Protein AF-A0A167SL82-F1 (afdb_monomer_lite)

pLDDT: mean 79.5, std 15.16, range [35.47, 93.5]

Foldseek 3Di:
DPPDPQPDPQAQPWWWFFWDQDAQDDTDTDTDGAHDEDVQKDKDFQPDADDDVVQVCLRHDCVVVVPDDGRDGPDPPWRRRIRITIDRPVPDDDDPPPADSHNVNPPPVVVVVVVVVVD

InterPro domains:
  IPR011032 GroES-like superfamily [SSF50129] (26-116)

Structure (mmCIF, N/CA/C/O backbone):
data_AF-A0A167SL82-F1
#
_entry.id   AF-A0A167SL82-F1
#
loop_
_atom_site.group_PDB
_atom_site.id
_atom_site.type_symbol
_atom_site.label_atom_id
_atom_site.label_alt_id
_atom_site.label_comp_id
_atom_site.label_asym_id
_atom_site.label_entity_id
_atom_site.label_seq_id
_atom_site.pdbx_PDB_ins_code
_atom_site.Cartn_x
_atom_site.Cartn_y
_atom_site.Cartn_z
_atom_site.occupancy
_atom_site.B_iso_or_equiv
_atom_site.auth_seq_id
_atom_site.auth_comp_id
_atom_site.auth_asym_id
_atom_site.auth_atom_id
_atom_site.pdbx_PDB_model_num
ATOM 1 N N . MET A 1 1 ? -11.831 7.839 14.068 1.00 40.84 1 MET A N 1
ATOM 2 C CA . MET A 1 1 ? -12.295 6.814 13.109 1.00 40.84 1 MET A CA 1
ATOM 3 C C . MET A 1 1 ? -13.784 7.015 12.869 1.00 40.84 1 MET A C 1
ATOM 5 O O . MET A 1 1 ? -14.571 6.734 13.765 1.00 40.84 1 MET A O 1
ATOM 9 N N . MET A 1 2 ? -14.168 7.573 11.719 1.00 35.47 2 MET A N 1
ATOM 10 C CA . MET A 1 2 ? -15.570 7.578 11.292 1.00 35.47 2 MET A CA 1
ATOM 11 C C . MET A 1 2 ? -15.839 6.225 10.628 1.00 35.47 2 MET A C 1
ATOM 13 O O . MET A 1 2 ? -15.622 6.054 9.434 1.00 35.47 2 MET A O 1
ATOM 17 N N . PHE A 1 3 ? -16.258 5.240 11.422 1.00 41.53 3 PHE A N 1
ATOM 18 C CA . PHE A 1 3 ? -17.000 4.116 10.864 1.00 41.53 3 PHE A CA 1
ATOM 19 C C . PHE A 1 3 ? -18.347 4.676 10.420 1.00 41.53 3 PHE A C 1
ATOM 21 O O . PHE A 1 3 ? -19.168 5.051 11.256 1.00 41.53 3 PHE A O 1
ATOM 28 N N . ARG A 1 4 ? -18.545 4.826 9.111 1.00 42.22 4 ARG A N 1
ATOM 29 C CA . ARG A 1 4 ? -19.889 5.029 8.574 1.00 42.22 4 ARG A CA 1
ATOM 30 C C . ARG A 1 4 ? -20.604 3.677 8.607 1.00 42.22 4 ARG A C 1
ATOM 32 O O . ARG A 1 4 ? -20.016 2.667 8.233 1.00 42.22 4 ARG A O 1
ATOM 39 N N . GLU A 1 5 ? -21.837 3.689 9.104 1.00 35.47 5 GLU A N 1
ATOM 40 C CA . GLU A 1 5 ? -22.782 2.563 9.111 1.00 35.47 5 GLU A CA 1
ATOM 41 C C . GLU A 1 5 ? -22.863 1.860 7.732 1.00 35.47 5 GLU A C 1
ATOM 43 O O . GLU A 1 5 ? -22.558 2.495 6.716 1.00 35.47 5 GLU A O 1
ATOM 48 N N . PRO A 1 6 ? -23.313 0.587 7.655 1.00 40.94 6 PRO A N 1
ATOM 49 C CA . PRO A 1 6 ? -23.188 -0.298 6.484 1.00 40.94 6 PRO A CA 1
ATOM 50 C C . PRO A 1 6 ? -24.046 0.075 5.260 1.00 40.94 6 PRO A C 1
ATOM 52 O O . PRO A 1 6 ? -24.288 -0.757 4.391 1.00 40.94 6 PRO A O 1
ATOM 55 N N . THR A 1 7 ? -24.507 1.317 5.156 1.00 43.34 7 THR A N 1
ATOM 56 C CA . THR A 1 7 ? -25.339 1.819 4.055 1.00 43.34 7 THR A CA 1
ATOM 57 C C . THR A 1 7 ? -24.510 2.600 3.026 1.00 43.34 7 THR A C 1
ATOM 59 O O . THR A 1 7 ? -25.018 3.528 2.397 1.00 43.34 7 THR A O 1
ATOM 62 N N . SER A 1 8 ? -23.212 2.305 2.865 1.00 49.47 8 SER A N 1
ATOM 63 C CA . S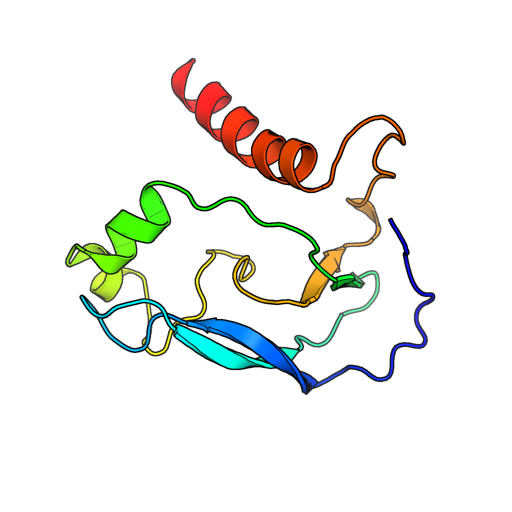ER A 1 8 ? -22.393 2.988 1.857 1.00 49.47 8 SER A CA 1
ATOM 64 C C . SER A 1 8 ? -22.651 2.390 0.475 1.00 49.47 8 SER A C 1
ATOM 66 O O . SER A 1 8 ? -22.189 1.293 0.175 1.00 49.47 8 SER A O 1
ATOM 68 N N . THR A 1 9 ? -23.328 3.138 -0.391 1.00 55.38 9 THR A N 1
ATOM 69 C CA . THR A 1 9 ? -23.564 2.818 -1.811 1.00 55.38 9 THR A CA 1
ATOM 70 C C . THR A 1 9 ? -22.291 2.808 -2.669 1.00 55.38 9 THR A C 1
ATOM 72 O O . THR A 1 9 ? -22.389 2.729 -3.884 1.00 55.38 9 THR A O 1
ATOM 75 N N . LEU A 1 10 ? -21.106 2.887 -2.054 1.00 59.62 10 LEU A N 1
ATOM 76 C CA . LEU A 1 10 ? -19.824 3.127 -2.717 1.00 59.62 10 LEU A CA 1
ATOM 77 C C . LEU A 1 10 ? -19.226 1.888 -3.393 1.00 59.62 10 LEU A C 1
ATOM 79 O O . LEU A 1 10 ? -18.020 1.837 -3.598 1.00 59.62 10 LEU A O 1
ATOM 83 N N . THR A 1 11 ? -20.007 0.849 -3.675 1.00 64.38 11 THR A N 1
ATOM 84 C CA . THR A 1 11 ? -19.506 -0.392 -4.283 1.00 64.38 11 THR A CA 1
ATOM 85 C C . THR A 1 11 ? -19.223 -0.187 -5.767 1.00 64.38 11 THR A C 1
ATOM 87 O O . THR A 1 11 ? -20.142 0.160 -6.503 1.00 64.38 11 THR A O 1
ATOM 90 N N . ASN A 1 12 ? -17.993 -0.467 -6.211 1.00 76.44 12 ASN A N 1
ATOM 91 C CA . ASN A 1 12 ? -17.494 -0.191 -7.566 1.00 76.44 12 ASN A CA 1
ATOM 92 C C . ASN A 1 12 ? -17.467 1.295 -7.966 1.00 76.44 12 ASN A C 1
ATOM 94 O O . ASN A 1 12 ? -17.307 1.604 -9.148 1.00 76.44 12 ASN A O 1
ATOM 98 N N . ASP A 1 13 ? -17.567 2.214 -7.008 1.00 85.62 13 ASP A N 1
ATOM 99 C CA . ASP A 1 13 ? -17.396 3.634 -7.292 1.00 85.62 13 ASP A CA 1
ATOM 100 C C . ASP A 1 13 ? -15.923 3.956 -7.596 1.00 85.62 13 ASP A C 1
ATOM 102 O O . ASP A 1 13 ? -15.014 3.320 -7.046 1.00 85.62 13 ASP A O 1
ATOM 106 N N . PRO A 1 14 ? -15.651 4.935 -8.476 1.00 88.81 14 PRO A N 1
ATOM 107 C CA . PRO A 1 14 ? -14.290 5.356 -8.764 1.00 88.81 14 PRO A CA 1
ATOM 108 C C . PRO A 1 14 ? -13.648 5.990 -7.524 1.00 88.81 14 PRO A C 1
ATOM 110 O O . PRO A 1 14 ? -14.204 6.896 -6.908 1.00 88.81 14 PRO A O 1
ATOM 113 N N . GLN A 1 15 ? -12.435 5.551 -7.203 1.00 89.56 15 GLN A N 1
ATOM 114 C CA . GLN A 1 15 ? -11.597 6.092 -6.134 1.00 89.56 15 GLN A CA 1
ATOM 115 C C . GLN A 1 15 ? -10.162 6.301 -6.611 1.00 89.56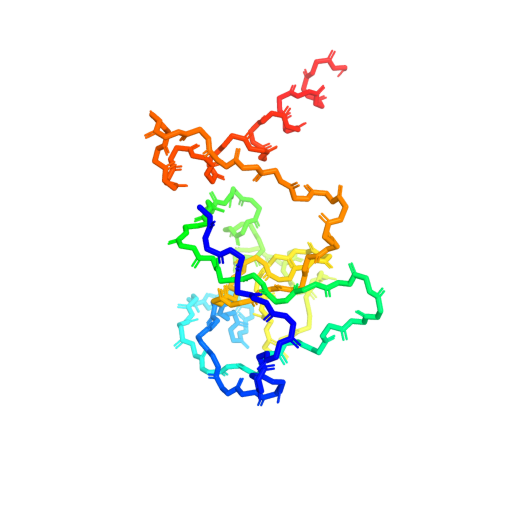 15 GLN A C 1
ATOM 117 O O . GLN A 1 15 ? -9.750 5.738 -7.624 1.00 89.56 15 GLN A O 1
ATOM 122 N N . ASN A 1 16 ? -9.375 7.078 -5.871 1.00 91.88 16 ASN A N 1
ATOM 123 C CA . ASN A 1 16 ? -7.954 7.221 -6.166 1.00 91.88 16 ASN A CA 1
ATOM 124 C C . ASN A 1 16 ? -7.165 5.995 -5.692 1.00 91.88 16 ASN A C 1
ATOM 126 O O . ASN A 1 16 ? -7.415 5.455 -4.612 1.00 91.88 16 ASN A O 1
ATOM 130 N N . ALA A 1 17 ? -6.178 5.583 -6.483 1.00 91.25 17 ALA A N 1
ATOM 131 C CA . ALA A 1 17 ? -5.222 4.553 -6.113 1.00 91.25 17 ALA A CA 1
ATOM 132 C C . ALA A 1 17 ? -3.808 4.890 -6.602 1.00 91.25 17 ALA A C 1
ATOM 134 O O . ALA A 1 17 ? -3.629 5.461 -7.678 1.00 91.25 17 ALA A O 1
ATOM 135 N N . LEU A 1 18 ? -2.807 4.493 -5.815 1.00 91.00 18 LEU A N 1
ATOM 136 C CA . LEU A 1 18 ? -1.401 4.484 -6.196 1.00 91.00 18 LEU A CA 1
ATOM 137 C C . LEU A 1 18 ? -1.126 3.271 -7.089 1.00 91.00 18 LEU A C 1
ATOM 139 O O . LEU A 1 18 ? -1.152 2.123 -6.633 1.00 91.00 18 LEU A O 1
ATOM 143 N N . ILE A 1 19 ? -0.869 3.545 -8.362 1.00 91.50 19 ILE A N 1
ATOM 144 C CA . ILE A 1 19 ? -0.681 2.546 -9.409 1.00 91.50 19 ILE A CA 1
ATOM 145 C C . ILE A 1 19 ? 0.761 2.595 -9.902 1.00 91.50 19 ILE A C 1
ATOM 147 O O . ILE A 1 19 ? 1.325 3.670 -10.104 1.00 91.50 19 ILE A O 1
ATOM 151 N N . LEU A 1 20 ? 1.338 1.421 -10.135 1.00 92.56 20 LEU A N 1
ATOM 152 C CA . LEU A 1 20 ? 2.544 1.233 -10.925 1.00 92.56 20 LEU A CA 1
ATOM 153 C C . LEU A 1 20 ? 2.127 0.761 -12.330 1.00 92.56 20 LEU A C 1
ATOM 155 O O . LEU A 1 20 ? 1.680 -0.380 -12.469 1.00 92.56 20 LEU A O 1
ATOM 159 N N . PRO A 1 21 ? 2.192 1.625 -13.363 1.00 92.12 21 PRO A N 1
ATOM 160 C CA . PRO A 1 21 ? 1.674 1.301 -14.696 1.00 92.12 21 PRO A CA 1
ATOM 161 C C . PRO A 1 21 ? 2.439 0.188 -15.407 1.00 92.12 21 PRO A C 1
ATOM 163 O O . PRO A 1 21 ? 1.831 -0.615 -16.107 1.00 92.12 21 PRO A O 1
ATOM 166 N N . ALA A 1 22 ? 3.760 0.160 -15.238 1.00 91.88 22 ALA A N 1
ATOM 167 C CA . ALA A 1 22 ? 4.660 -0.846 -15.780 1.00 91.88 22 ALA A CA 1
ATOM 168 C C . ALA A 1 22 ? 5.909 -0.956 -14.892 1.00 91.88 22 ALA A C 1
ATOM 170 O O . ALA A 1 22 ? 6.135 -0.142 -13.992 1.00 91.88 22 ALA A O 1
ATOM 171 N N . ALA A 1 23 ? 6.742 -1.959 -15.148 1.00 89.81 23 ALA A N 1
ATOM 172 C CA . ALA A 1 23 ? 8.019 -2.088 -14.466 1.00 89.81 23 ALA A CA 1
ATOM 173 C C . ALA A 1 23 ? 8.905 -0.856 -14.697 1.00 89.81 23 ALA A C 1
ATOM 175 O O . ALA A 1 23 ? 8.916 -0.277 -15.783 1.00 89.81 23 ALA A O 1
ATOM 176 N N . PHE A 1 24 ? 9.667 -0.467 -13.672 1.00 92.19 24 PHE A N 1
ATOM 177 C CA . PHE A 1 24 ? 10.632 0.638 -13.725 1.00 92.19 24 PHE A CA 1
ATOM 178 C C . PHE A 1 24 ? 10.050 2.034 -14.004 1.00 92.19 24 PHE A C 1
ATOM 180 O O . PHE A 1 24 ? 10.818 2.993 -14.107 1.00 92.19 24 PHE A O 1
ATOM 187 N N . THR A 1 25 ? 8.724 2.194 -14.056 1.00 92.19 25 THR A N 1
ATOM 188 C CA . THR A 1 25 ? 8.081 3.506 -14.217 1.00 92.19 25 THR A CA 1
ATOM 189 C C . THR A 1 25 ? 7.824 4.191 -12.879 1.00 92.19 25 THR A C 1
ATOM 191 O O . THR A 1 25 ? 7.950 3.597 -11.805 1.00 92.19 25 THR A O 1
ATOM 194 N N . ASP A 1 26 ? 7.446 5.467 -12.929 1.00 92.69 26 ASP A N 1
ATOM 195 C CA . ASP A 1 26 ? 6.988 6.188 -11.746 1.00 92.69 26 ASP A CA 1
ATOM 196 C C . ASP A 1 26 ? 5.589 5.740 -11.314 1.00 92.69 26 ASP A C 1
ATOM 198 O O . ASP A 1 26 ? 4.790 5.260 -12.124 1.00 92.69 26 ASP A O 1
ATOM 202 N N . PHE A 1 27 ? 5.312 5.870 -10.016 1.00 91.12 27 PHE A N 1
ATOM 203 C CA . PHE A 1 27 ? 3.962 5.685 -9.507 1.00 91.12 27 PHE A CA 1
ATOM 204 C C . PHE A 1 27 ? 3.070 6.827 -9.974 1.00 91.12 27 PHE A C 1
ATOM 206 O O . PHE A 1 27 ? 3.491 7.984 -10.014 1.00 91.12 27 PHE A O 1
ATOM 213 N N . ILE A 1 28 ? 1.817 6.502 -10.259 1.00 93.50 28 ILE A N 1
ATOM 214 C CA . ILE A 1 28 ? 0.794 7.480 -10.604 1.00 93.50 28 ILE A CA 1
ATOM 215 C C . ILE A 1 28 ? -0.388 7.356 -9.653 1.00 93.50 28 ILE A C 1
ATOM 217 O O . ILE A 1 28 ? -0.683 6.273 -9.147 1.00 93.50 28 ILE A O 1
ATOM 221 N N . ILE A 1 29 ? -1.088 8.466 -9.447 1.00 92.19 29 ILE A N 1
ATOM 222 C CA . ILE A 1 29 ? -2.424 8.446 -8.859 1.00 92.19 29 ILE A CA 1
ATOM 223 C C . ILE A 1 29 ? -3.420 8.374 -10.008 1.00 92.19 29 ILE A C 1
ATOM 225 O O . ILE A 1 29 ? -3.446 9.256 -10.866 1.00 92.19 29 ILE A O 1
ATOM 229 N N . ALA A 1 30 ? -4.215 7.312 -10.038 1.00 91.38 30 ALA A N 1
ATOM 230 C CA . ALA A 1 30 ? -5.241 7.112 -11.052 1.00 91.38 30 ALA A CA 1
ATOM 231 C C . ALA A 1 30 ? -6.515 6.528 -10.439 1.00 91.38 30 ALA A C 1
ATOM 233 O O . ALA A 1 30 ? -6.513 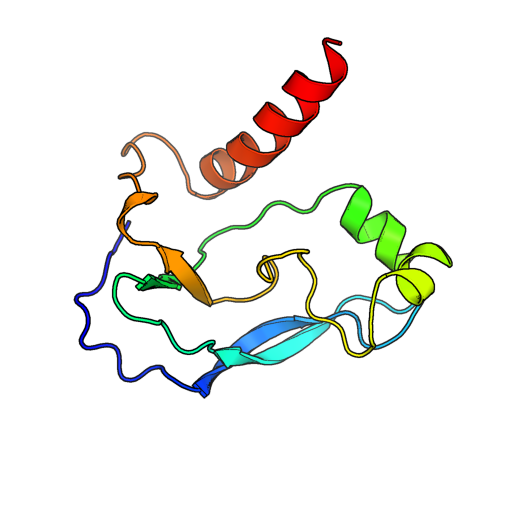6.023 -9.314 1.00 91.38 30 ALA A O 1
ATOM 234 N N . SER A 1 31 ? -7.612 6.624 -11.191 1.00 91.19 31 SER A N 1
ATOM 235 C CA . SER A 1 31 ? -8.895 6.073 -10.771 1.00 91.19 31 SER A CA 1
ATOM 236 C C . SER A 1 31 ? -8.867 4.545 -10.799 1.00 91.19 31 SER A C 1
ATOM 238 O O . SER A 1 31 ? -8.399 3.934 -11.760 1.00 91.19 31 SER A O 1
ATOM 240 N N . HIS A 1 32 ? -9.392 3.935 -9.745 1.00 88.94 32 HIS A N 1
ATOM 241 C CA . HIS A 1 32 ? -9.591 2.502 -9.601 1.00 88.94 32 HIS A CA 1
ATOM 242 C C . HIS A 1 32 ? -10.948 2.266 -8.925 1.00 88.94 32 HIS A C 1
ATOM 244 O O . HIS A 1 32 ? -11.330 3.085 -8.092 1.00 88.94 32 HIS A O 1
ATOM 250 N N . PRO A 1 33 ? -11.709 1.212 -9.254 1.00 88.56 33 PRO A N 1
ATOM 251 C CA . PRO A 1 33 ? -12.955 0.927 -8.550 1.00 88.56 33 PRO A CA 1
ATOM 252 C C . PRO A 1 33 ? -12.691 0.526 -7.094 1.00 88.56 33 PRO A C 1
ATOM 254 O O . PRO A 1 33 ? -11.688 -0.114 -6.772 1.00 88.56 33 PRO A O 1
ATOM 257 N N . THR A 1 34 ? -13.607 0.880 -6.199 1.00 87.56 34 THR A N 1
ATOM 258 C CA . THR A 1 34 ? -13.625 0.352 -4.832 1.00 87.56 34 THR A CA 1
ATOM 259 C C . THR A 1 34 ? -13.899 -1.150 -4.823 1.00 87.56 34 THR A C 1
ATOM 261 O O . THR A 1 34 ? -14.729 -1.675 -5.567 1.00 87.56 34 THR A O 1
ATOM 264 N N . SER A 1 35 ? -13.230 -1.862 -3.918 1.00 84.12 35 SER A N 1
ATOM 265 C CA . SER A 1 35 ? -13.539 -3.264 -3.643 1.00 84.12 35 SER A CA 1
ATOM 266 C C . SER A 1 35 ? -14.909 -3.417 -2.970 1.00 84.12 35 SER A C 1
ATOM 268 O O . SER A 1 35 ? -15.315 -2.580 -2.164 1.00 84.12 35 SER A O 1
ATOM 270 N N . VAL A 1 36 ? -15.600 -4.523 -3.257 1.00 86.12 36 VAL A N 1
ATOM 271 C CA . VAL A 1 36 ? -16.903 -4.859 -2.663 1.00 86.12 36 VAL A CA 1
ATOM 272 C C . VAL A 1 36 ? -16.697 -5.599 -1.330 1.00 86.12 36 VAL A C 1
ATOM 274 O O . VAL A 1 36 ? -16.084 -6.668 -1.340 1.00 86.12 36 VAL A O 1
ATOM 277 N N . PRO A 1 37 ? -17.185 -5.078 -0.184 1.00 85.56 37 PRO A N 1
ATOM 278 C CA . PRO A 1 37 ? -17.134 -5.790 1.096 1.00 85.56 37 PRO A CA 1
ATOM 279 C C . PRO A 1 37 ? -17.960 -7.079 1.096 1.00 85.56 37 PRO A C 1
ATOM 281 O O . PRO A 1 37 ? -19.075 -7.105 0.572 1.00 85.56 37 PRO A O 1
ATOM 284 N N . GLY A 1 38 ? -17.444 -8.130 1.737 1.00 85.38 38 GLY A N 1
ATOM 285 C CA . GLY A 1 38 ? -18.211 -9.335 2.051 1.00 85.38 38 GLY A CA 1
ATOM 286 C C . GLY A 1 38 ? -18.973 -9.231 3.383 1.00 85.38 38 GLY A C 1
ATOM 287 O O . GLY A 1 38 ? -18.874 -8.229 4.097 1.00 85.38 38 GLY A O 1
ATOM 288 N N . PRO A 1 39 ? -19.728 -10.277 3.768 1.00 88.88 39 PRO A N 1
ATOM 289 C CA . PRO A 1 39 ? -20.377 -10.336 5.076 1.00 88.88 39 PRO A CA 1
ATOM 290 C C . PRO A 1 39 ? -19.369 -10.199 6.231 1.00 88.88 39 PRO A C 1
ATOM 292 O O . PRO A 1 39 ? -18.449 -11.004 6.359 1.00 88.88 39 PRO A O 1
ATOM 295 N N . GLY A 1 40 ? -19.566 -9.201 7.098 1.00 85.50 40 GLY A N 1
ATOM 296 C CA . GLY A 1 40 ? -18.678 -8.921 8.238 1.00 85.50 40 GLY A CA 1
ATOM 297 C C . GLY A 1 40 ? -17.482 -8.012 7.921 1.00 85.50 40 GLY A C 1
ATOM 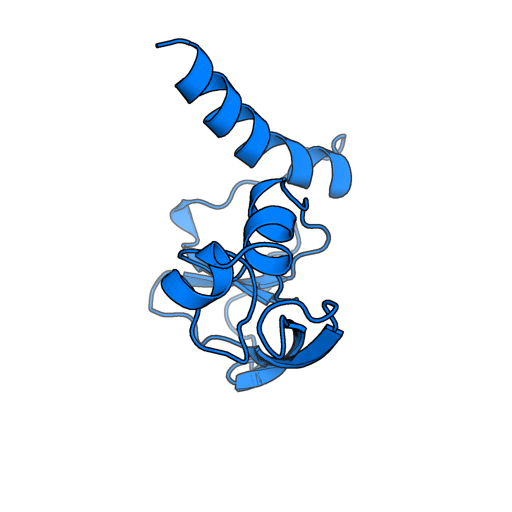298 O O . GLY A 1 40 ? -16.727 -7.657 8.834 1.00 85.50 40 GLY A O 1
ATOM 299 N N . ASP A 1 41 ? -17.342 -7.595 6.664 1.00 86.31 41 ASP A N 1
ATOM 300 C CA . ASP A 1 41 ? -16.386 -6.580 6.245 1.00 86.31 41 ASP A CA 1
ATOM 301 C C . ASP A 1 41 ? -17.046 -5.199 6.116 1.00 86.31 41 ASP A C 1
ATOM 303 O O . ASP A 1 41 ? -18.260 -5.070 5.964 1.00 86.31 41 ASP A O 1
ATOM 307 N N . GLY A 1 42 ? -16.226 -4.148 6.145 1.00 85.50 42 GLY A N 1
ATOM 308 C CA . GLY A 1 42 ? -16.634 -2.782 5.825 1.00 85.50 42 GLY A CA 1
ATOM 309 C C . GLY A 1 42 ? -15.620 -2.078 4.925 1.00 85.50 42 GLY A C 1
ATOM 310 O O . GLY A 1 42 ? -14.436 -2.423 4.915 1.00 85.50 42 GLY A O 1
ATOM 311 N N . LEU A 1 43 ? -16.084 -1.071 4.181 1.00 86.56 43 LEU A N 1
ATOM 312 C CA . LEU A 1 43 ? -15.213 -0.138 3.463 1.00 86.56 43 LEU A CA 1
ATOM 313 C C . LEU A 1 43 ? -14.664 0.902 4.443 1.00 86.56 43 LEU A C 1
ATOM 315 O O . LEU A 1 43 ? -15.415 1.630 5.090 1.00 86.56 43 LEU A O 1
ATOM 319 N N . VAL A 1 44 ? -13.341 0.985 4.529 1.00 86.75 44 VAL A N 1
ATOM 320 C CA . VAL A 1 44 ? -12.624 1.956 5.357 1.00 86.75 44 VAL A CA 1
ATOM 321 C C . VAL A 1 44 ? -11.917 2.945 4.449 1.00 86.75 44 VAL A C 1
ATOM 323 O O . VAL A 1 44 ? -11.102 2.548 3.616 1.00 86.75 44 VAL A O 1
ATOM 326 N N . ARG A 1 45 ? -12.202 4.234 4.645 1.00 88.81 45 ARG A N 1
ATOM 327 C CA . ARG A 1 45 ? -11.431 5.326 4.048 1.00 88.81 45 ARG A CA 1
ATOM 328 C C . ARG A 1 45 ? -10.088 5.443 4.763 1.00 88.81 45 ARG A C 1
ATOM 330 O O . ARG A 1 45 ? -10.050 5.547 5.990 1.00 88.81 45 ARG A O 1
ATOM 337 N N . LYS A 1 46 ? -8.997 5.425 4.007 1.00 87.06 46 LYS A N 1
ATOM 338 C CA . LYS A 1 46 ? -7.645 5.652 4.514 1.00 87.06 46 LYS A CA 1
ATOM 339 C C . LYS A 1 46 ? -7.339 7.141 4.465 1.00 87.06 46 LYS A C 1
ATOM 341 O O . LYS A 1 46 ? -7.420 7.759 3.412 1.00 87.06 46 LYS A O 1
ATOM 346 N N . GLU A 1 47 ? -6.982 7.695 5.617 1.00 89.44 47 GLU A N 1
ATOM 347 C CA . GLU A 1 47 ? -6.515 9.084 5.719 1.00 89.44 47 GLU A CA 1
ATOM 348 C C . GLU A 1 47 ? -5.001 9.181 5.472 1.00 89.44 47 GLU A C 1
ATOM 350 O O . GLU A 1 47 ? -4.536 10.154 4.892 1.00 89.44 47 GLU A O 1
ATOM 355 N N . ALA A 1 48 ? -4.240 8.155 5.870 1.00 84.94 48 ALA A N 1
ATOM 356 C CA . ALA A 1 48 ? -2.794 8.078 5.691 1.00 84.94 48 ALA A CA 1
ATOM 357 C C . ALA A 1 48 ? -2.341 6.627 5.463 1.00 84.94 48 ALA A C 1
ATOM 359 O O . ALA A 1 48 ? -2.958 5.681 5.965 1.00 84.94 48 ALA A O 1
ATOM 360 N N . VAL A 1 49 ? -1.251 6.452 4.713 1.00 84.88 49 VAL A N 1
ATOM 361 C CA . VAL A 1 49 ? -0.574 5.167 4.495 1.00 84.88 49 VAL A CA 1
ATOM 362 C C . VAL A 1 49 ? 0.935 5.395 4.430 1.00 84.88 49 VAL A C 1
ATOM 364 O O . VAL A 1 49 ? 1.394 6.342 3.796 1.00 84.88 49 VAL A O 1
ATOM 367 N N . ALA A 1 50 ? 1.708 4.532 5.087 1.00 83.88 50 ALA A N 1
ATOM 368 C CA . ALA A 1 50 ? 3.164 4.584 5.039 1.00 83.88 50 ALA A CA 1
ATOM 369 C C . ALA A 1 50 ? 3.707 3.811 3.824 1.00 83.88 50 ALA A C 1
ATOM 371 O O . ALA A 1 50 ? 3.273 2.687 3.552 1.00 83.88 50 ALA A O 1
ATOM 372 N N . LEU A 1 51 ? 4.674 4.411 3.124 1.00 82.50 51 LEU A N 1
ATOM 373 C CA . LEU A 1 51 ? 5.479 3.740 2.103 1.00 82.50 51 LEU A CA 1
ATOM 374 C C . LEU A 1 51 ? 6.681 3.049 2.739 1.00 82.50 51 LEU A C 1
ATOM 376 O O . LEU A 1 51 ? 7.297 3.556 3.675 1.00 82.50 51 LEU A O 1
ATOM 380 N N . ASN A 1 52 ? 7.056 1.921 2.158 1.00 83.31 52 ASN A N 1
ATOM 381 C CA . ASN A 1 52 ? 8.041 0.997 2.688 1.00 83.31 52 ASN A CA 1
ATOM 382 C C . ASN A 1 52 ? 9.154 0.768 1.667 1.00 83.31 52 ASN A C 1
ATOM 384 O O . ASN A 1 52 ? 8.943 0.933 0.462 1.00 83.31 52 ASN A O 1
ATOM 388 N N . PRO A 1 53 ? 10.349 0.325 2.099 1.00 85.19 53 PRO A N 1
ATOM 389 C CA . PRO A 1 53 ? 11.437 0.020 1.172 1.00 85.19 53 PRO A CA 1
ATOM 390 C C . PRO A 1 53 ? 11.043 -0.985 0.080 1.00 85.19 53 PRO A C 1
ATOM 392 O O . PRO A 1 53 ? 11.503 -0.856 -1.055 1.00 85.19 53 PRO A O 1
ATOM 395 N N . ILE A 1 54 ? 10.157 -1.940 0.399 1.00 84.44 54 ILE A N 1
ATOM 396 C CA . ILE A 1 54 ? 9.657 -2.929 -0.564 1.00 84.44 54 ILE A CA 1
ATOM 397 C C . ILE A 1 54 ? 8.903 -2.280 -1.728 1.00 84.44 54 ILE A C 1
ATOM 399 O O . ILE A 1 54 ? 9.046 -2.737 -2.856 1.00 84.44 54 ILE A O 1
ATOM 403 N N . ASP A 1 55 ? 8.189 -1.175 -1.505 1.00 84.44 55 ASP A N 1
ATOM 404 C CA . ASP A 1 55 ? 7.446 -0.489 -2.566 1.00 84.44 55 ASP A CA 1
ATOM 405 C C . ASP A 1 55 ? 8.417 0.071 -3.615 1.00 84.44 55 ASP A C 1
ATOM 407 O O . ASP A 1 55 ? 8.254 -0.130 -4.819 1.00 84.44 55 ASP A O 1
ATOM 411 N N . ARG A 1 56 ? 9.518 0.683 -3.156 1.00 85.88 56 ARG A N 1
ATOM 412 C CA . ARG A 1 56 ? 10.600 1.149 -4.036 1.00 85.88 56 ARG A CA 1
ATOM 413 C C . ARG A 1 56 ? 11.352 -0.008 -4.691 1.00 85.88 56 ARG A C 1
ATOM 415 O O . ARG A 1 56 ? 11.778 0.117 -5.837 1.00 85.88 56 ARG A O 1
ATOM 422 N N . TYR A 1 57 ? 11.543 -1.115 -3.978 1.00 87.38 57 TYR A N 1
ATOM 423 C CA . TYR A 1 57 ? 12.224 -2.294 -4.507 1.00 87.38 57 TYR A CA 1
ATOM 424 C C . TYR A 1 57 ? 11.424 -2.947 -5.642 1.00 87.38 57 TYR A C 1
ATOM 426 O O . TYR A 1 57 ? 11.993 -3.238 -6.693 1.00 87.38 57 TYR A O 1
ATOM 434 N N . LEU A 1 58 ? 10.102 -3.077 -5.477 1.00 87.69 58 LEU A N 1
ATOM 435 C CA . LEU A 1 58 ? 9.176 -3.506 -6.529 1.00 87.69 58 LEU A CA 1
ATOM 436 C C . LEU A 1 58 ? 9.208 -2.552 -7.730 1.00 87.69 58 LEU A C 1
ATOM 438 O O . LEU A 1 58 ? 9.165 -2.995 -8.871 1.00 87.69 58 LEU A O 1
ATOM 442 N N . GLN A 1 59 ? 9.331 -1.245 -7.494 1.00 88.75 59 GLN A N 1
ATOM 443 C CA . GLN A 1 59 ? 9.394 -0.256 -8.569 1.00 88.75 59 GLN A CA 1
ATOM 444 C C . GLN A 1 59 ? 10.711 -0.300 -9.359 1.00 88.75 59 GLN A C 1
ATOM 446 O O . GLN A 1 59 ? 10.707 -0.132 -10.575 1.00 88.75 59 GLN A O 1
ATOM 451 N N . LYS A 1 60 ? 11.855 -0.435 -8.679 1.00 89.44 60 LYS A N 1
ATOM 452 C CA . LYS A 1 60 ? 13.183 -0.167 -9.260 1.00 89.44 60 LYS A CA 1
ATOM 453 C C . LYS A 1 60 ? 13.993 -1.423 -9.591 1.00 89.44 60 LYS A C 1
ATOM 455 O O . LYS A 1 60 ? 15.135 -1.288 -10.022 1.00 89.44 60 LYS A O 1
ATOM 460 N N . THR A 1 61 ? 13.446 -2.623 -9.399 1.00 90.19 61 THR A N 1
ATOM 461 C CA . THR A 1 61 ? 14.160 -3.884 -9.659 1.00 90.19 61 THR A CA 1
ATOM 462 C C . THR A 1 61 ? 13.306 -4.882 -10.450 1.00 90.19 61 THR A C 1
ATOM 464 O O . THR A 1 61 ? 12.078 -4.793 -10.399 1.00 90.19 61 THR A O 1
ATOM 467 N N . PRO A 1 62 ? 13.921 -5.885 -11.115 1.00 92.06 62 PRO A N 1
ATOM 468 C CA . PRO A 1 62 ? 13.186 -6.956 -11.801 1.00 92.06 62 PRO A CA 1
ATOM 469 C C . PRO A 1 62 ? 12.268 -7.779 -10.885 1.00 92.06 62 PRO A C 1
ATOM 471 O O . PRO A 1 62 ? 11.411 -8.516 -11.363 1.00 92.06 62 PRO A O 1
ATOM 474 N N . PHE A 1 63 ? 12.416 -7.652 -9.563 1.00 87.88 63 PHE A N 1
ATOM 475 C CA . PHE A 1 63 ? 11.522 -8.291 -8.602 1.00 87.88 63 PHE A CA 1
ATOM 476 C C . PHE A 1 63 ? 10.067 -7.826 -8.767 1.00 87.88 63 PHE A C 1
ATOM 478 O O . PHE A 1 63 ? 9.146 -8.618 -8.588 1.00 87.88 63 PHE A O 1
ATOM 485 N N . GLY A 1 64 ? 9.844 -6.572 -9.182 1.00 85.88 64 GLY A N 1
ATOM 486 C CA . GLY A 1 64 ? 8.506 -6.075 -9.508 1.00 85.88 64 GLY A CA 1
ATOM 487 C C . GLY A 1 64 ? 7.826 -6.884 -10.609 1.00 85.88 64 GLY A C 1
ATOM 488 O O . GLY A 1 64 ? 6.672 -7.263 -10.459 1.00 85.88 64 GLY A O 1
ATOM 489 N N . GLU A 1 65 ? 8.551 -7.213 -11.679 1.00 89.62 65 GLU A N 1
ATOM 490 C CA . GLU A 1 65 ? 8.036 -8.020 -12.797 1.00 89.62 65 GLU A CA 1
ATOM 491 C C . GLU A 1 65 ? 7.748 -9.469 -12.405 1.00 89.62 65 GLU A C 1
ATOM 493 O O . GLU A 1 65 ? 6.853 -10.095 -12.962 1.00 89.62 65 GLU A O 1
ATOM 498 N N . GLN A 1 66 ? 8.487 -10.004 -11.432 1.00 87.38 66 GLN A N 1
ATOM 499 C CA . GLN A 1 66 ? 8.275 -11.359 -10.924 1.00 87.38 66 GLN A CA 1
ATOM 500 C C . GLN A 1 66 ? 7.053 -11.454 -10.003 1.00 87.38 66 GLN A C 1
ATOM 502 O O . GLN A 1 66 ? 6.420 -12.506 -9.931 1.00 87.38 66 GLN A O 1
ATOM 507 N N . CYS A 1 67 ? 6.733 -10.375 -9.284 1.00 84.69 67 CYS A N 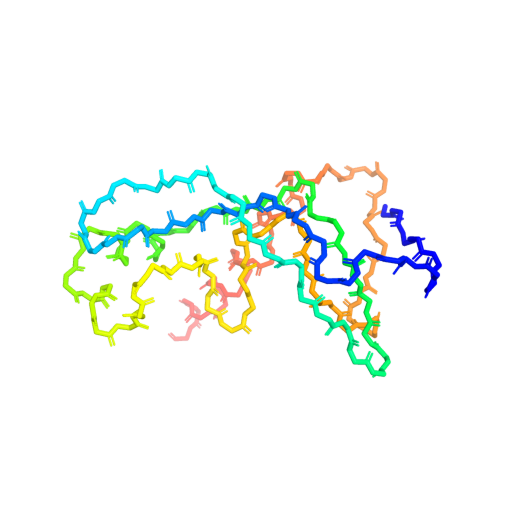1
ATOM 508 C CA . CYS A 1 67 ? 5.703 -10.375 -8.246 1.00 84.69 67 CYS A CA 1
ATOM 509 C C . CYS A 1 67 ? 4.400 -9.668 -8.640 1.00 84.69 67 CYS A C 1
ATOM 511 O O . CYS A 1 67 ? 3.388 -9.879 -7.973 1.00 84.69 67 CYS A O 1
ATOM 513 N N . LEU A 1 68 ? 4.403 -8.820 -9.673 1.00 87.00 68 LEU A N 1
ATOM 514 C CA . LEU A 1 68 ? 3.262 -7.985 -10.047 1.00 87.00 68 LEU A CA 1
ATOM 515 C C . LEU A 1 68 ? 2.777 -8.281 -11.466 1.00 87.00 68 LEU A C 1
ATOM 517 O O . LEU A 1 68 ? 3.554 -8.512 -12.386 1.00 87.00 68 LEU A O 1
ATOM 521 N N . THR A 1 69 ? 1.461 -8.188 -11.650 1.00 89.44 69 THR A N 1
ATOM 522 C CA . THR A 1 69 ? 0.848 -8.041 -12.974 1.00 89.44 69 THR A CA 1
ATOM 523 C C . THR A 1 69 ? 0.521 -6.571 -13.185 1.00 89.44 69 THR A C 1
ATOM 525 O O . THR A 1 69 ? -0.207 -5.982 -12.388 1.00 89.44 69 THR A O 1
ATOM 528 N N . PHE A 1 70 ? 1.074 -5.974 -14.238 1.00 88.56 70 PHE A N 1
ATOM 529 C CA . PHE A 1 70 ? 0.887 -4.558 -14.543 1.00 88.56 70 PHE A CA 1
ATOM 530 C C . PHE A 1 70 ? -0.378 -4.302 -15.388 1.00 88.56 70 PHE A C 1
ATOM 532 O O . PHE A 1 70 ? -0.703 -5.132 -16.240 1.00 88.56 70 PHE A O 1
ATOM 539 N N . PRO A 1 71 ? -1.064 -3.152 -15.216 1.00 90.62 71 PRO A N 1
ATOM 540 C CA . PRO A 1 71 ? -0.833 -2.135 -14.185 1.00 90.62 71 PRO A CA 1
ATOM 541 C C . PRO A 1 71 ? -1.214 -2.651 -12.789 1.00 90.62 71 PRO A C 1
ATOM 543 O O . PRO A 1 71 ? -2.252 -3.286 -12.616 1.00 90.62 71 PRO A O 1
ATOM 546 N N . ALA A 1 72 ? -0.381 -2.359 -11.789 1.00 88.88 72 ALA A N 1
ATOM 547 C CA . ALA A 1 72 ? -0.526 -2.902 -10.441 1.00 88.88 72 ALA A CA 1
ATOM 548 C C . ALA A 1 72 ? -0.895 -1.812 -9.432 1.00 88.88 72 ALA A C 1
ATOM 550 O O . ALA A 1 72 ? -0.242 -0.771 -9.376 1.00 88.88 72 ALA A O 1
ATOM 551 N N . VAL A 1 73 ? -1.893 -2.070 -8.584 1.00 88.12 73 VAL A N 1
ATOM 552 C CA . VAL A 1 73 ? -2.103 -1.275 -7.367 1.00 88.12 73 VAL A CA 1
ATOM 553 C C . VAL A 1 73 ? -1.158 -1.796 -6.289 1.00 88.12 73 VAL A C 1
ATOM 555 O O . VAL A 1 73 ? -1.115 -2.996 -6.026 1.00 88.12 73 VAL A O 1
ATOM 558 N N . ILE A 1 74 ? -0.393 -0.905 -5.666 1.00 81.69 74 ILE A N 1
ATOM 559 C CA . ILE A 1 74 ? 0.648 -1.296 -4.710 1.00 81.69 74 ILE A CA 1
ATOM 560 C C . ILE A 1 74 ? 0.055 -1.652 -3.333 1.00 81.69 74 ILE A C 1
ATOM 562 O O . ILE A 1 74 ? -0.927 -1.053 -2.879 1.00 81.69 74 ILE A O 1
ATOM 566 N N . GLY A 1 75 ? 0.669 -2.649 -2.683 1.00 69.06 75 GLY A N 1
ATOM 567 C CA . GLY A 1 75 ? 0.265 -3.241 -1.404 1.00 69.06 75 GLY A CA 1
ATOM 568 C C . GLY A 1 75 ? -0.156 -4.701 -1.561 1.00 69.06 75 GLY A C 1
ATOM 569 O O . GLY A 1 75 ? -1.242 -4.992 -2.056 1.00 69.06 75 GLY A O 1
ATOM 570 N N . THR A 1 76 ? 0.712 -5.626 -1.162 1.00 53.41 76 THR A N 1
ATOM 571 C CA . THR A 1 76 ? 0.467 -7.068 -1.261 1.00 53.41 76 THR A CA 1
ATOM 572 C C . THR A 1 76 ? -0.619 -7.513 -0.267 1.00 53.41 76 THR A C 1
ATOM 574 O O . THR A 1 76 ? -0.714 -6.997 0.844 1.00 53.41 76 THR A O 1
ATOM 577 N N . ASP A 1 77 ? -1.471 -8.453 -0.688 1.00 51.38 77 ASP A N 1
ATOM 578 C CA . ASP A 1 77 ? -2.595 -9.074 0.052 1.00 51.38 77 ASP A CA 1
ATOM 579 C C . ASP A 1 77 ? -3.861 -8.205 0.263 1.00 51.38 77 ASP A C 1
ATOM 581 O O . ASP A 1 77 ? -4.983 -8.692 0.127 1.00 51.38 77 ASP A O 1
ATOM 585 N N . ARG A 1 78 ? -3.722 -6.890 0.476 1.00 59.94 78 ARG A N 1
ATOM 586 C CA . ARG A 1 78 ? -4.804 -5.895 0.306 1.00 59.94 78 ARG A CA 1
ATOM 587 C C . ARG A 1 78 ? -4.195 -4.576 -0.166 1.00 59.94 78 ARG A C 1
ATOM 589 O O . ARG A 1 78 ? -3.323 -4.067 0.540 1.00 59.94 78 ARG A O 1
ATOM 596 N N . PRO A 1 79 ? -4.641 -3.964 -1.279 1.00 63.88 79 PRO A N 1
ATOM 597 C CA . PRO A 1 79 ? -3.895 -2.848 -1.850 1.00 63.88 79 PRO A CA 1
ATOM 598 C C . PRO A 1 79 ? -3.925 -1.618 -0.930 1.00 63.88 79 PRO A C 1
ATOM 600 O O . PRO A 1 79 ? -4.934 -0.909 -0.792 1.00 63.88 79 PRO A O 1
ATOM 603 N N . CYS A 1 80 ? -2.798 -1.369 -0.262 1.00 69.31 80 CYS A N 1
ATOM 604 C CA . CYS A 1 80 ? -2.604 -0.266 0.671 1.00 69.31 80 CYS A CA 1
ATOM 605 C C . CYS A 1 80 ? -2.578 1.090 -0.051 1.00 69.31 80 CYS A C 1
ATOM 607 O O . CYS A 1 80 ? -2.919 2.096 0.565 1.00 69.31 80 CYS A O 1
ATOM 609 N N . GLY A 1 81 ? -2.324 1.106 -1.363 1.00 77.62 81 GLY A N 1
ATOM 610 C CA . GLY A 1 81 ? -2.321 2.305 -2.200 1.00 77.62 81 GLY A CA 1
ATOM 611 C C . GLY A 1 81 ? -3.691 2.878 -2.586 1.00 77.62 81 GLY A C 1
ATOM 612 O O . GLY A 1 81 ? -3.728 3.913 -3.234 1.00 77.62 81 GLY A O 1
ATOM 613 N N . GLN A 1 82 ? -4.814 2.242 -2.242 1.00 87.06 82 GLN A N 1
ATOM 614 C CA . GLN A 1 82 ? -6.164 2.759 -2.568 1.00 87.06 82 GLN A CA 1
ATOM 615 C C . GLN A 1 82 ? -6.660 3.828 -1.579 1.00 87.06 82 GLN A C 1
ATOM 617 O O . GLN A 1 82 ? -6.180 3.867 -0.456 1.00 87.06 82 GLN A O 1
ATOM 622 N N . GLU A 1 83 ? -7.655 4.644 -1.915 1.00 87.19 83 GLU A N 1
ATOM 623 C CA . GLU A 1 83 ? -8.292 5.556 -0.947 1.00 87.19 83 GLU A CA 1
ATOM 624 C C . GLU A 1 83 ? -9.192 4.800 0.046 1.00 87.19 83 GLU A C 1
ATOM 626 O O . GLU A 1 83 ? -9.136 5.032 1.252 1.00 87.19 83 GLU A O 1
ATOM 631 N N . TYR A 1 84 ? -9.962 3.828 -0.433 1.00 88.31 84 TYR A N 1
ATOM 632 C CA . TYR A 1 84 ? -10.781 2.928 0.368 1.00 88.31 84 TYR A CA 1
ATOM 633 C C . TYR A 1 84 ? -10.278 1.492 0.252 1.00 88.31 84 TYR A C 1
ATOM 635 O O . TYR A 1 84 ? -9.806 1.040 -0.794 1.00 88.31 84 TYR A O 1
ATOM 643 N N . THR A 1 85 ? -10.381 0.755 1.353 1.00 86.44 85 THR A N 1
ATOM 644 C CA . THR A 1 85 ? -10.049 -0.670 1.407 1.00 86.44 85 THR A CA 1
ATOM 645 C C . THR A 1 85 ? -11.081 -1.435 2.219 1.00 86.44 85 THR A C 1
ATOM 647 O O . THR A 1 85 ? -11.737 -0.876 3.098 1.00 86.44 85 THR A O 1
ATOM 650 N N . VAL A 1 86 ? -11.214 -2.723 1.930 1.00 86.88 86 VAL A N 1
ATOM 651 C CA . VAL A 1 86 ? -12.079 -3.628 2.683 1.00 86.88 86 VAL A CA 1
ATOM 652 C C . VAL A 1 86 ? -11.325 -4.100 3.920 1.00 86.88 86 VAL A C 1
ATOM 654 O O . VAL A 1 86 ? -10.246 -4.688 3.817 1.00 86.88 86 VAL A O 1
ATOM 657 N N . ALA A 1 87 ? -11.898 -3.856 5.092 1.00 85.00 87 ALA A N 1
ATOM 658 C CA . ALA A 1 87 ? -11.370 -4.324 6.363 1.00 85.00 87 ALA A CA 1
ATOM 659 C C . ALA A 1 87 ? -12.425 -5.153 7.096 1.00 85.00 87 ALA A C 1
ATOM 661 O O . ALA A 1 87 ? -13.586 -4.753 7.190 1.00 85.00 87 ALA A O 1
ATOM 662 N N . ALA A 1 88 ? -12.005 -6.283 7.666 1.00 84.50 88 ALA A N 1
ATOM 663 C CA . ALA A 1 88 ? -12.878 -7.060 8.533 1.00 84.50 88 ALA A CA 1
ATOM 664 C C . ALA A 1 88 ? -13.134 -6.268 9.817 1.00 84.50 88 ALA A C 1
ATOM 666 O O . ALA A 1 88 ? -12.193 -5.920 10.540 1.00 84.50 88 ALA A O 1
ATOM 667 N N . ALA A 1 89 ? -14.407 -6.017 10.124 1.00 82.75 89 ALA A N 1
ATOM 668 C CA . ALA A 1 89 ? -14.796 -5.134 11.223 1.00 82.75 89 ALA A CA 1
ATOM 669 C C . ALA A 1 89 ? -14.221 -5.590 12.577 1.00 82.75 89 ALA A C 1
ATOM 671 O O . ALA A 1 89 ? -13.864 -4.768 13.416 1.00 82.75 89 ALA A O 1
ATOM 672 N N . LYS A 1 90 ? -14.044 -6.906 12.759 1.00 84.69 90 LYS A N 1
ATOM 673 C CA . LYS A 1 90 ? -13.480 -7.513 13.975 1.00 84.69 90 LYS A CA 1
ATOM 674 C C . LYS A 1 90 ? -12.025 -7.127 14.282 1.00 84.69 90 LYS A C 1
ATOM 676 O O . LYS A 1 90 ? -11.603 -7.288 15.421 1.00 84.69 90 LYS A O 1
ATOM 681 N N . TYR A 1 91 ? -11.256 -6.664 13.294 1.00 83.00 91 TYR A N 1
ATOM 682 C CA . TYR A 1 91 ? -9.861 -6.240 13.487 1.00 83.00 91 TYR A CA 1
ATOM 683 C C . TYR A 1 91 ? -9.712 -4.729 13.658 1.00 83.00 91 TYR A C 1
ATOM 685 O O . TYR A 1 91 ? -8.605 -4.236 13.861 1.00 83.00 91 TYR A O 1
ATOM 693 N N . ALA A 1 92 ? -10.808 -3.982 13.570 1.00 82.81 92 ALA A N 1
ATOM 694 C CA . ALA A 1 92 ? -10.760 -2.546 13.702 1.00 82.81 92 ALA A CA 1
ATOM 695 C C . ALA A 1 92 ? -10.795 -2.107 15.166 1.00 82.81 92 ALA A C 1
ATOM 697 O O . ALA A 1 92 ? -11.561 -2.621 15.980 1.00 82.81 92 ALA A O 1
ATOM 698 N N . SER A 1 93 ? -9.992 -1.098 15.486 1.00 85.75 93 SER A N 1
ATOM 699 C CA . SER A 1 93 ? -9.927 -0.487 16.808 1.00 85.75 93 SER A CA 1
ATOM 700 C C . SER A 1 93 ? -10.084 1.026 16.700 1.00 85.75 93 SER A C 1
ATOM 702 O O . SER A 1 93 ? -9.798 1.641 15.671 1.00 85.75 93 SER A O 1
ATOM 704 N N . LYS A 1 94 ? -10.572 1.655 17.773 1.00 87.25 94 LYS A N 1
ATOM 705 C CA . LYS A 1 94 ? -10.641 3.116 17.827 1.00 87.25 94 LYS A CA 1
ATOM 706 C C . LYS A 1 94 ? -9.230 3.677 17.954 1.00 87.25 94 LYS A C 1
ATOM 708 O O . LYS A 1 94 ? -8.512 3.324 1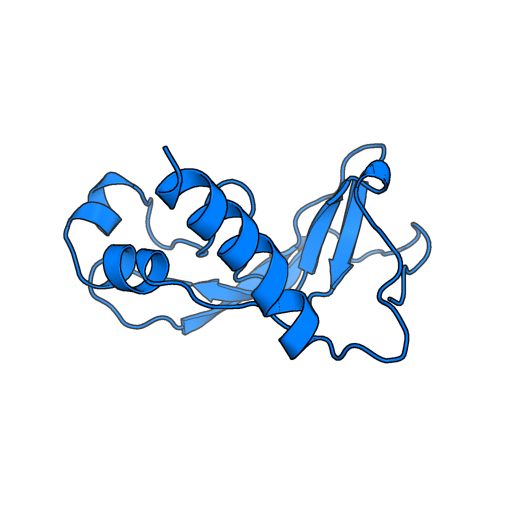8.886 1.00 87.25 94 LYS A O 1
ATOM 713 N N . LEU A 1 95 ? -8.882 4.597 17.059 1.00 86.44 95 LEU A N 1
ATOM 714 C CA . LEU A 1 95 ? -7.670 5.391 17.206 1.00 86.44 95 LEU A CA 1
ATOM 715 C C . LEU A 1 95 ? -7.782 6.275 18.466 1.00 86.44 95 LEU A C 1
ATOM 717 O O . LEU A 1 95 ? -8.797 6.971 18.601 1.00 86.44 95 LEU A O 1
ATOM 721 N N . PRO A 1 96 ? -6.793 6.258 19.380 1.00 90.38 96 PRO A N 1
ATOM 722 C CA . PRO A 1 96 ? -6.745 7.181 20.510 1.00 90.38 96 PRO A CA 1
ATOM 723 C C . PRO A 1 96 ? -6.771 8.640 20.039 1.00 90.38 96 PRO A C 1
ATOM 725 O O . PRO A 1 96 ? -6.159 8.982 19.032 1.00 90.38 96 PRO A O 1
ATOM 728 N N . THR A 1 97 ? -7.458 9.525 20.765 1.00 91.50 97 THR A N 1
ATOM 729 C CA . THR A 1 97 ? -7.646 10.932 20.349 1.00 91.50 97 THR A CA 1
ATOM 730 C C . THR A 1 97 ? -6.364 11.763 20.358 1.00 91.50 97 THR A C 1
ATOM 732 O O . THR A 1 97 ? -6.352 12.863 19.820 1.00 91.50 97 THR A O 1
ATOM 735 N N . ASN A 1 98 ? -5.307 11.263 20.994 1.00 92.50 98 ASN A N 1
ATOM 736 C CA . ASN A 1 98 ? -3.998 11.900 21.085 1.00 92.50 98 ASN A CA 1
ATOM 737 C C . ASN A 1 98 ? -2.990 11.375 20.048 1.00 92.50 98 ASN A C 1
ATOM 739 O O . ASN A 1 98 ? -1.816 11.709 20.160 1.00 92.50 98 ASN A O 1
ATOM 743 N N . VAL A 1 99 ? -3.419 10.540 19.096 1.00 89.75 99 VAL A N 1
ATOM 744 C CA . VAL A 1 99 ? -2.569 9.991 18.031 1.00 89.75 99 VAL A CA 1
ATOM 745 C C . VAL A 1 99 ? -3.113 10.456 16.683 1.00 89.75 99 VAL A C 1
ATOM 747 O O . VAL A 1 99 ? -4.297 10.277 16.391 1.00 89.75 99 VAL A O 1
ATOM 750 N N . SER A 1 100 ? -2.259 11.066 15.863 1.00 91.56 100 SER A N 1
ATOM 751 C CA . SER A 1 100 ? -2.609 11.483 14.502 1.00 91.56 100 SER A CA 1
ATOM 752 C C . SER A 1 100 ? -2.695 10.292 13.541 1.00 91.56 100 SER A C 1
ATOM 754 O O . SER A 1 100 ? -2.194 9.200 13.816 1.00 91.56 100 SER A O 1
ATOM 756 N N . PHE A 1 101 ? -3.323 10.488 12.379 1.00 87.69 101 PHE A N 1
ATOM 757 C CA . PHE A 1 101 ? -3.394 9.439 11.357 1.00 87.69 101 PHE A CA 1
ATOM 758 C C . PHE A 1 101 ? -2.011 9.050 10.815 1.00 87.69 101 PHE A C 1
ATOM 760 O O . PHE A 1 101 ? -1.778 7.865 10.589 1.00 87.69 101 PHE A O 1
ATOM 767 N N . ASP A 1 102 ? -1.091 10.007 10.675 1.00 86.38 102 ASP A N 1
ATOM 768 C CA . ASP A 1 102 ? 0.263 9.763 10.159 1.00 86.38 102 ASP A CA 1
ATOM 769 C C . ASP A 1 102 ? 1.113 8.943 11.143 1.00 86.38 102 ASP A C 1
ATOM 771 O O . ASP A 1 102 ? 1.787 7.981 10.757 1.00 86.38 102 ASP A O 1
ATOM 775 N N . GLU A 1 103 ? 1.027 9.267 12.438 1.00 87.19 103 GLU A N 1
ATOM 776 C CA . GLU A 1 103 ? 1.668 8.488 13.503 1.00 87.19 103 GLU A CA 1
ATOM 777 C C . GLU A 1 103 ? 1.096 7.070 13.551 1.00 87.19 103 GLU A C 1
ATOM 779 O O . GLU A 1 103 ? 1.840 6.090 13.590 1.00 87.19 103 GLU A O 1
ATOM 784 N N . ALA A 1 104 ? -0.232 6.946 13.482 1.00 85.12 104 ALA A N 1
ATOM 785 C CA . ALA A 1 104 ? -0.910 5.658 13.497 1.00 85.12 104 ALA A CA 1
ATOM 786 C C . ALA A 1 104 ? -0.544 4.784 12.294 1.00 85.12 104 ALA A C 1
ATOM 788 O O . ALA A 1 104 ? -0.334 3.584 12.456 1.00 85.12 104 ALA A O 1
ATOM 789 N N . ALA A 1 105 ? -0.456 5.365 11.095 1.00 85.12 105 ALA A N 1
ATOM 790 C CA . ALA A 1 105 ? -0.143 4.641 9.866 1.00 85.12 105 ALA A CA 1
ATOM 791 C C . ALA A 1 105 ? 1.287 4.075 9.856 1.00 85.12 105 ALA A C 1
ATOM 793 O O . ALA A 1 105 ? 1.547 3.075 9.186 1.00 85.12 105 ALA A O 1
ATOM 794 N N . SER A 1 106 ? 2.199 4.675 10.625 1.00 82.94 106 SER A N 1
ATOM 795 C CA . SER A 1 106 ? 3.614 4.290 10.668 1.00 82.94 106 SER A CA 1
ATOM 796 C C . SER A 1 106 ? 3.911 3.136 11.638 1.00 82.94 106 SER A C 1
ATOM 798 O O . SER A 1 106 ? 4.927 2.458 11.501 1.00 82.94 106 SER A O 1
ATOM 800 N N . ILE A 1 107 ? 3.038 2.874 12.616 1.00 80.62 107 ILE A N 1
ATOM 801 C CA . ILE A 1 107 ? 3.298 1.902 13.694 1.00 80.62 107 ILE A CA 1
ATOM 802 C C . ILE A 1 107 ? 3.141 0.431 13.247 1.00 80.62 107 ILE A C 1
ATOM 804 O O . ILE A 1 107 ? 4.060 -0.354 13.498 1.00 80.62 107 ILE A O 1
ATOM 808 N N . PRO A 1 108 ? 2.035 -0.001 12.601 1.00 68.62 108 PRO A N 1
ATOM 809 C CA . PRO A 1 108 ? 1.748 -1.422 12.394 1.00 68.62 108 PRO A CA 1
ATOM 810 C C . PRO A 1 108 ? 2.809 -2.159 11.579 1.00 68.62 108 PRO A C 1
ATOM 812 O O . PRO A 1 108 ? 3.169 -3.285 11.922 1.00 68.62 108 PRO A O 1
ATOM 815 N N . LEU A 1 109 ? 3.347 -1.532 10.528 1.00 65.31 109 LEU A N 1
ATOM 816 C CA . LEU A 1 109 ? 4.358 -2.193 9.713 1.00 65.31 109 LEU A CA 1
ATOM 817 C C . LEU A 1 109 ? 5.738 -2.194 10.375 1.00 65.31 109 LEU A C 1
ATOM 819 O O . LEU A 1 109 ? 6.432 -3.211 10.328 1.00 65.31 109 LEU A O 1
ATOM 823 N N . VAL A 1 110 ? 6.135 -1.089 11.014 1.00 64.88 110 VAL A N 1
ATOM 824 C CA . VAL A 1 110 ? 7.422 -1.014 11.722 1.00 64.88 110 VAL A CA 1
ATOM 825 C C . VAL A 1 110 ? 7.469 -2.044 12.848 1.00 64.88 110 VAL A C 1
ATOM 827 O O . VAL A 1 110 ? 8.475 -2.730 12.995 1.00 64.88 110 VAL A O 1
ATOM 830 N N . MET A 1 111 ? 6.368 -2.231 13.581 1.00 64.56 111 MET A N 1
ATOM 831 C CA . MET A 1 111 ? 6.280 -3.226 14.653 1.00 64.56 111 MET A CA 1
ATOM 832 C C . MET A 1 111 ? 6.469 -4.662 14.147 1.00 64.56 111 MET A C 1
ATOM 834 O O . MET A 1 111 ? 7.225 -5.424 14.745 1.00 64.56 111 MET A O 1
ATOM 838 N N . ILE A 1 112 ? 5.829 -5.033 13.034 1.00 60.25 112 ILE A N 1
ATOM 839 C CA . ILE A 1 112 ? 5.969 -6.380 12.457 1.00 60.25 112 ILE A CA 1
ATOM 840 C C . ILE A 1 112 ? 7.375 -6.575 11.874 1.00 60.25 112 ILE A C 1
ATOM 842 O O . ILE A 1 112 ? 7.988 -7.619 12.083 1.00 60.25 112 ILE A O 1
ATOM 846 N N . SER A 1 113 ? 7.918 -5.557 11.200 1.00 57.81 113 SER A N 1
ATOM 847 C CA . SER A 1 113 ? 9.265 -5.608 10.613 1.00 57.81 113 SER A CA 1
ATOM 848 C C . SER A 1 113 ? 10.349 -5.739 11.687 1.00 57.81 113 SER A C 1
ATOM 850 O O . SER A 1 113 ? 11.263 -6.547 11.549 1.00 57.81 113 SER A O 1
ATOM 852 N N . ALA A 1 114 ? 10.225 -4.988 12.787 1.00 60.25 114 ALA A N 1
ATOM 853 C CA . ALA A 1 114 ? 11.134 -5.075 13.925 1.00 60.25 114 ALA A CA 1
ATOM 854 C C . ALA A 1 114 ? 11.047 -6.440 14.624 1.00 60.25 114 ALA A C 1
ATOM 856 O O . ALA A 1 114 ? 12.077 -6.992 14.995 1.00 60.25 114 ALA A O 1
ATOM 857 N N . ALA A 1 115 ? 9.846 -7.016 14.757 1.00 59.34 115 ALA A N 1
ATOM 858 C CA . ALA A 1 115 ? 9.666 -8.329 15.375 1.00 59.34 115 ALA A CA 1
ATOM 859 C C . ALA A 1 115 ? 10.388 -9.456 14.614 1.00 59.34 115 ALA A C 1
ATOM 861 O O . ALA A 1 115 ? 10.933 -10.354 15.246 1.00 59.34 115 ALA A O 1
ATOM 862 N N . VAL A 1 116 ? 10.447 -9.396 13.277 1.00 58.62 116 VAL A N 1
ATOM 863 C CA . VAL A 1 116 ? 11.178 -10.386 12.460 1.00 58.62 116 VAL A CA 1
ATOM 864 C C . VAL A 1 116 ? 12.699 -10.234 12.591 1.00 58.62 116 VAL A C 1
ATOM 866 O O . VAL A 1 116 ? 13.411 -11.225 12.507 1.00 58.62 116 VAL A O 1
ATOM 869 N N . GLY A 1 117 ? 13.208 -9.025 12.852 1.00 56.06 117 GLY A N 1
ATOM 870 C CA . GLY A 1 117 ? 14.642 -8.780 13.064 1.00 56.06 117 GLY A CA 1
ATOM 871 C C . GLY A 1 117 ? 15.197 -9.259 14.413 1.00 56.06 117 GLY A C 1
ATOM 872 O O . GLY A 1 117 ? 16.407 -9.202 14.614 1.00 56.06 117 GLY A O 1
ATOM 873 N N . PHE A 1 118 ? 14.338 -9.710 15.337 1.00 53.75 118 PHE A N 1
ATOM 874 C CA . PHE A 1 118 ? 14.725 -10.224 16.659 1.00 53.75 118 PHE A CA 1
ATOM 875 C C . PHE A 1 118 ? 14.834 -11.760 16.736 1.00 53.75 118 PHE A C 1
ATOM 877 O O . PHE A 1 118 ? 14.949 -12.295 17.841 1.00 53.75 118 PHE A O 1
ATOM 884 N N . TYR A 1 119 ? 14.827 -12.459 15.596 1.00 44.84 119 TYR A N 1
ATOM 885 C CA . TYR A 1 119 ? 15.067 -13.904 15.503 1.00 44.84 119 TYR A CA 1
ATOM 886 C C . TYR A 1 119 ? 16.316 -14.220 14.681 1.00 44.84 119 TYR A C 1
ATOM 888 O O . TYR A 1 119 ? 16.514 -13.569 13.632 1.00 44.84 119 TYR A O 1
#

Sequence (119 aa):
MMFREPTSTLTNDPQNALILPAAFTDFIIASHPTSVPGPGDGLVRKEAVALNPIDRYLQKTPFGEQCLTFPAVIGTDRPCGQEYTVAAAKYASKLPTNVSFDEAASIPLVMISAAVGFY

Secondary structure (DSSP, 8-state):
-----S----TT-EEEEEEE-STTPPPEEEEEEPPPP-TTEEEEE-S-----HHHHHHHHSTHHHHH-PSSEESSSSS-TTBSEEEEEGGG--PPPTTS-HHHHHHHHHHHHHHHHTT-

Radius of gyration: 15.61 Å; chains: 1; bounding box: 40×26×37 Å

Organism: NCBI:txid1759441